Protein AF-A0A2E3LW04-F1 (afdb_monomer_lite)

Sequence (141 aa):
MATVKQLCDEMSKVAADLISNATTLLELSKSPDPMEEIKEYQEKQEELVEVLLALDKEIHGLADSEADLSGFWKDIVNKIDIFQQMNESFVSNLSIRKGLIRFEVNDLRRTRKNLNSVKKVYVKKTENKSRKSNGKINTLS

Secondary structure (DSSP, 8-state):
---HHHHHHHHHHHHHHHHHHHHHHHHHTTSSS-HHHHHHHHHHHHHHHHHHHHHHHHHHHHTTSS---HHHHHHHHHHHHHHHHHHHHHHHHHHHHHHHHHHHHHHHHHHHHHHHHHHHHHHHHHHHHHHHHTT------

Foldseek 3Di:
DDDLVRLLVVLLVLLVVLLVLLLVLLVLLVDPDCVVVNVVSVVVNVVSVVSNVVSVVVSVVVVVPDDPCVVSVVSSVVSVVSSVVSNVSSVVSNVVVVVVVVVVVVVVVVVVVVVVVVVVVVVVVVVVVVVVVVPPPDDDD

pLDDT: mean 86.31, std 14.1, range [42.75, 98.12]

Structure (mmCIF, N/CA/C/O backbone):
data_AF-A0A2E3LW04-F1
#
_entry.id   AF-A0A2E3LW04-F1
#
loop_
_atom_site.group_PDB
_atom_site.id
_atom_site.type_symbol
_atom_site.label_atom_id
_atom_site.label_alt_id
_atom_site.label_comp_id
_atom_site.label_asym_id
_atom_site.label_entity_id
_atom_site.label_seq_id
_atom_site.pdbx_PDB_ins_code
_atom_site.Cartn_x
_atom_site.Cartn_y
_atom_site.Cartn_z
_atom_site.occupancy
_atom_site.B_iso_or_equiv
_atom_site.auth_seq_id
_atom_site.auth_comp_id
_atom_site.auth_asym_id
_atom_site.auth_atom_id
_atom_site.pdbx_PDB_model_num
ATOM 1 N N . MET A 1 1 ? 14.729 14.193 -24.563 1.00 67.88 1 MET A N 1
ATOM 2 C CA . MET A 1 1 ? 14.030 12.904 -24.732 1.00 67.88 1 MET A CA 1
ATOM 3 C C . MET A 1 1 ? 14.748 11.902 -23.851 1.00 67.88 1 MET A C 1
ATOM 5 O O . MET A 1 1 ? 15.966 11.811 -23.978 1.00 67.88 1 MET A O 1
ATOM 9 N N . ALA A 1 2 ? 14.048 11.268 -22.910 1.00 77.75 2 ALA A N 1
ATOM 10 C CA . ALA A 1 2 ? 14.627 10.194 -22.108 1.00 77.75 2 ALA A CA 1
ATOM 11 C C . ALA A 1 2 ? 14.844 8.955 -22.993 1.00 77.75 2 ALA A C 1
ATOM 13 O O . ALA A 1 2 ? 14.120 8.743 -23.965 1.00 77.75 2 ALA A O 1
ATOM 14 N N . THR A 1 3 ? 15.870 8.167 -22.693 1.00 87.62 3 THR A N 1
ATOM 15 C CA . THR A 1 3 ? 16.118 6.883 -23.367 1.00 87.62 3 THR A CA 1
ATOM 16 C C . THR A 1 3 ? 15.249 5.789 -22.748 1.00 87.62 3 THR A C 1
ATOM 18 O O . THR A 1 3 ? 14.949 5.854 -21.558 1.00 87.62 3 THR A O 1
ATOM 21 N N . VAL A 1 4 ? 14.916 4.738 -23.509 1.00 88.44 4 VAL A N 1
ATOM 22 C CA . VAL A 1 4 ? 14.197 3.556 -22.983 1.00 88.44 4 VAL A CA 1
ATOM 23 C C . VAL A 1 4 ? 14.870 3.007 -21.724 1.00 88.44 4 VAL A C 1
ATOM 25 O O . VAL A 1 4 ? 14.199 2.694 -20.747 1.00 88.44 4 VAL A O 1
ATOM 28 N N . LYS A 1 5 ? 16.208 2.977 -21.702 1.00 89.50 5 LYS A N 1
ATOM 29 C CA . LYS A 1 5 ? 16.974 2.556 -20.526 1.00 89.50 5 LYS A CA 1
ATOM 30 C C . LYS A 1 5 ? 16.709 3.442 -19.303 1.00 89.50 5 LYS A C 1
ATOM 32 O O . LYS A 1 5 ? 16.470 2.911 -18.229 1.00 89.50 5 LYS A O 1
ATOM 37 N N . GLN A 1 6 ? 16.726 4.767 -19.463 1.00 92.12 6 GLN A N 1
ATOM 38 C CA . GLN A 1 6 ? 16.443 5.697 -18.360 1.00 92.12 6 GLN A CA 1
ATOM 39 C C . GLN A 1 6 ? 15.030 5.504 -17.804 1.00 92.12 6 GLN A C 1
ATOM 41 O O . GLN A 1 6 ? 14.864 5.486 -16.591 1.00 92.12 6 GLN A O 1
ATOM 46 N N . LEU A 1 7 ? 14.043 5.296 -18.679 1.00 92.88 7 LEU A N 1
ATOM 47 C CA . LEU A 1 7 ? 12.665 5.025 -18.266 1.00 92.88 7 LEU A CA 1
ATOM 48 C C . LEU A 1 7 ? 12.541 3.685 -17.524 1.00 92.88 7 LEU A C 1
ATOM 50 O O . LEU A 1 7 ? 11.847 3.602 -16.516 1.00 92.88 7 LEU A O 1
ATOM 54 N N . CYS A 1 8 ? 13.252 2.644 -17.971 1.00 93.00 8 CYS A N 1
ATOM 55 C CA . CYS A 1 8 ? 13.286 1.348 -17.284 1.00 93.00 8 CYS A CA 1
ATOM 56 C C . CYS A 1 8 ? 13.950 1.446 -15.898 1.00 93.00 8 CYS A C 1
ATOM 58 O O . CYS A 1 8 ? 13.457 0.868 -14.924 1.00 93.00 8 CYS A O 1
ATOM 60 N N . ASP A 1 9 ? 15.056 2.188 -15.791 1.00 95.00 9 ASP A N 1
ATOM 61 C CA . ASP A 1 9 ? 15.746 2.427 -14.518 1.00 95.00 9 ASP A CA 1
ATOM 62 C C . ASP A 1 9 ? 14.832 3.196 -13.543 1.00 95.00 9 ASP A C 1
ATOM 64 O O . ASP A 1 9 ? 14.743 2.857 -12.360 1.00 95.00 9 ASP A O 1
ATOM 68 N N . GLU A 1 10 ? 14.097 4.192 -14.044 1.00 96.94 10 GLU A N 1
ATOM 69 C CA . GLU A 1 10 ? 13.120 4.957 -13.267 1.00 96.94 10 GLU A CA 1
ATOM 70 C C . GLU A 1 10 ? 11.940 4.090 -12.813 1.00 96.94 10 GLU A C 1
ATOM 72 O O . GLU A 1 10 ? 11.606 4.083 -11.628 1.00 96.94 10 GLU A O 1
ATOM 77 N N . MET A 1 11 ? 11.367 3.280 -13.704 1.00 97.19 11 MET A N 1
ATOM 78 C CA . MET A 1 11 ? 10.260 2.379 -13.370 1.00 97.19 11 MET A CA 1
ATOM 79 C C . MET A 1 11 ? 10.674 1.344 -12.320 1.00 97.19 11 MET A C 1
ATOM 81 O O . MET A 1 11 ? 9.922 1.068 -11.384 1.00 97.19 11 MET A O 1
ATOM 85 N N . SER A 1 12 ? 11.897 0.816 -12.423 1.00 97.06 12 SER A N 1
ATOM 86 C CA . SER A 1 12 ? 12.459 -0.107 -11.430 1.00 97.06 12 SER A CA 1
ATOM 87 C C . SER A 1 12 ? 12.588 0.542 -10.054 1.00 97.06 12 SER A C 1
ATOM 89 O O . SER A 1 12 ? 12.310 -0.099 -9.038 1.00 97.06 12 SER A O 1
ATOM 91 N N . LYS A 1 13 ? 12.986 1.819 -10.012 1.00 97.94 13 LYS A N 1
ATOM 92 C CA . LYS A 1 13 ? 13.066 2.598 -8.775 1.00 97.94 13 LYS A CA 1
ATOM 93 C C . LYS A 1 13 ? 11.679 2.841 -8.179 1.00 97.94 13 LYS A C 1
ATOM 95 O O . LYS A 1 13 ? 11.487 2.560 -7.003 1.00 97.94 13 LYS A O 1
ATOM 100 N N . VAL A 1 14 ? 10.710 3.277 -8.983 1.00 98.12 14 VAL A N 1
ATOM 101 C CA . VAL A 1 14 ? 9.325 3.511 -8.535 1.00 98.12 14 VAL A CA 1
ATOM 102 C C . VAL A 1 14 ? 8.697 2.223 -7.992 1.00 98.12 14 VAL A C 1
ATOM 104 O O . VAL A 1 14 ? 8.067 2.235 -6.937 1.00 98.12 14 VAL A O 1
ATOM 107 N N . ALA A 1 15 ? 8.932 1.082 -8.646 1.00 97.62 15 ALA A N 1
ATOM 108 C CA . ALA A 1 15 ? 8.472 -0.218 -8.162 1.00 97.62 15 ALA A CA 1
ATOM 109 C C . ALA A 1 15 ? 9.128 -0.619 -6.824 1.00 97.62 15 ALA A C 1
ATOM 111 O O . ALA A 1 15 ? 8.468 -1.187 -5.953 1.00 97.62 15 ALA A O 1
ATOM 112 N N . ALA A 1 16 ? 10.412 -0.309 -6.625 1.00 97.88 16 ALA A N 1
ATOM 113 C CA . ALA A 1 16 ? 11.079 -0.518 -5.341 1.00 97.88 16 ALA A CA 1
ATOM 114 C C . ALA A 1 16 ? 10.534 0.418 -4.244 1.00 97.88 16 ALA A C 1
ATOM 116 O O . ALA A 1 16 ? 10.313 -0.025 -3.113 1.00 97.88 16 ALA A O 1
ATOM 117 N N . ASP A 1 17 ? 10.258 1.678 -4.584 1.00 98.12 17 ASP A N 1
ATOM 118 C CA . ASP A 1 17 ? 9.661 2.659 -3.676 1.00 98.12 17 ASP A CA 1
ATOM 119 C C . ASP A 1 17 ? 8.245 2.231 -3.248 1.00 98.12 17 ASP A C 1
ATOM 121 O O . ASP A 1 17 ? 7.906 2.356 -2.071 1.00 98.12 17 ASP A O 1
ATOM 125 N N . LEU A 1 18 ? 7.450 1.627 -4.144 1.00 97.56 18 LEU A N 1
ATOM 126 C CA . LEU A 1 18 ? 6.149 1.025 -3.810 1.00 97.56 18 LEU A CA 1
ATOM 127 C C . LEU A 1 18 ? 6.269 -0.094 -2.773 1.00 97.56 18 LEU A C 1
ATOM 129 O O . LEU A 1 18 ? 5.496 -0.130 -1.814 1.00 97.56 18 LEU A O 1
ATOM 133 N N . ILE A 1 19 ? 7.242 -0.997 -2.928 1.00 98.06 19 ILE A N 1
ATOM 134 C CA . ILE A 1 19 ? 7.486 -2.073 -1.954 1.00 98.06 19 ILE A CA 1
ATOM 135 C C . ILE A 1 19 ? 7.882 -1.486 -0.599 1.00 98.06 19 ILE A C 1
ATOM 137 O O . ILE A 1 19 ? 7.370 -1.920 0.436 1.00 98.06 19 ILE A O 1
ATOM 141 N N . SER A 1 20 ? 8.780 -0.498 -0.592 1.00 97.94 20 SER A N 1
ATOM 142 C CA . SER A 1 20 ? 9.197 0.172 0.641 1.00 97.94 20 SER A CA 1
ATOM 143 C C . SER A 1 20 ? 8.009 0.847 1.329 1.00 97.94 20 SER A C 1
ATOM 145 O O . SER A 1 20 ? 7.811 0.653 2.527 1.00 97.94 20 SER A O 1
ATOM 147 N N . ASN A 1 21 ? 7.172 1.551 0.567 1.00 98.00 21 ASN A N 1
ATOM 148 C CA . ASN A 1 21 ? 5.963 2.199 1.061 1.00 98.00 21 ASN A CA 1
ATOM 149 C C . ASN A 1 21 ? 4.974 1.192 1.673 1.00 98.00 21 ASN A C 1
ATOM 151 O O . ASN A 1 21 ? 4.530 1.372 2.807 1.00 98.00 21 ASN A O 1
ATOM 155 N N . ALA A 1 22 ? 4.686 0.096 0.965 1.00 96.81 22 ALA A N 1
ATOM 156 C CA . ALA A 1 22 ? 3.795 -0.962 1.442 1.00 96.81 22 ALA A CA 1
ATOM 157 C C . ALA A 1 22 ? 4.346 -1.679 2.686 1.00 96.81 22 ALA A C 1
ATOM 159 O O . ALA A 1 22 ? 3.589 -2.035 3.588 1.00 96.81 22 ALA A O 1
ATOM 160 N N . THR A 1 23 ? 5.668 -1.847 2.775 1.00 97.06 23 THR A N 1
ATOM 161 C CA . THR A 1 23 ? 6.329 -2.392 3.971 1.00 97.06 23 THR A CA 1
ATOM 162 C C . THR A 1 23 ? 6.118 -1.471 5.171 1.00 97.06 23 THR A C 1
ATOM 164 O O . THR A 1 23 ? 5.747 -1.940 6.247 1.00 97.06 23 THR A O 1
ATOM 167 N N . THR A 1 24 ? 6.281 -0.157 4.992 1.00 96.56 24 THR A N 1
ATOM 168 C CA . THR A 1 24 ? 6.021 0.812 6.063 1.00 96.56 24 THR A CA 1
ATOM 169 C C . THR A 1 24 ? 4.555 0.802 6.483 1.00 96.56 24 THR A C 1
ATOM 171 O O . THR A 1 24 ? 4.278 0.713 7.676 1.00 96.56 24 THR A O 1
ATOM 174 N N . LEU A 1 25 ? 3.608 0.795 5.539 1.00 96.31 25 LEU A N 1
ATOM 175 C CA . LEU A 1 25 ? 2.178 0.662 5.848 1.00 96.31 25 LEU A CA 1
ATOM 176 C C . LEU A 1 25 ? 1.882 -0.608 6.654 1.00 96.31 25 LEU A C 1
ATOM 178 O O . LEU A 1 25 ? 1.151 -0.563 7.649 1.00 96.31 25 LEU A O 1
ATOM 182 N N . LEU A 1 26 ? 2.476 -1.740 6.270 1.00 95.38 26 LEU A N 1
ATOM 183 C CA . LEU A 1 26 ? 2.334 -2.997 6.994 1.00 95.38 26 LEU A CA 1
ATOM 184 C C . LEU A 1 26 ? 2.855 -2.893 8.433 1.00 95.38 26 LEU A C 1
ATOM 186 O O . LEU A 1 26 ? 2.173 -3.357 9.348 1.00 95.38 26 LEU A O 1
ATOM 190 N N . GLU A 1 27 ? 4.011 -2.276 8.667 1.00 94.44 27 GLU A N 1
ATOM 191 C CA . GLU A 1 27 ? 4.517 -2.065 10.029 1.00 94.44 27 GLU A CA 1
ATOM 192 C C . GLU A 1 27 ? 3.634 -1.101 10.827 1.00 94.44 27 GLU A C 1
ATOM 194 O O . GLU A 1 27 ? 3.236 -1.416 11.952 1.00 94.44 27 GLU A O 1
ATOM 199 N N . LEU A 1 28 ? 3.215 0.012 10.221 1.00 93.56 28 LEU A N 1
ATOM 200 C CA . LEU A 1 28 ? 2.289 0.963 10.833 1.00 93.56 28 LEU A CA 1
ATOM 201 C C . LEU A 1 28 ? 0.969 0.301 11.228 1.00 93.56 28 LEU A C 1
ATOM 203 O O . LEU A 1 28 ? 0.445 0.579 12.301 1.00 93.56 28 LEU A O 1
ATOM 207 N N . SER A 1 29 ? 0.453 -0.652 10.448 1.00 91.56 29 SER A N 1
ATOM 208 C CA . SER A 1 29 ? -0.785 -1.366 10.801 1.00 91.56 29 SER A CA 1
ATOM 209 C C . SER A 1 29 ? -0.709 -2.143 12.120 1.00 91.56 29 SER A C 1
ATOM 211 O O . SER A 1 29 ? -1.746 -2.456 12.712 1.00 91.56 29 SER A O 1
ATOM 213 N N . LYS A 1 30 ? 0.499 -2.444 12.605 1.00 89.31 30 LYS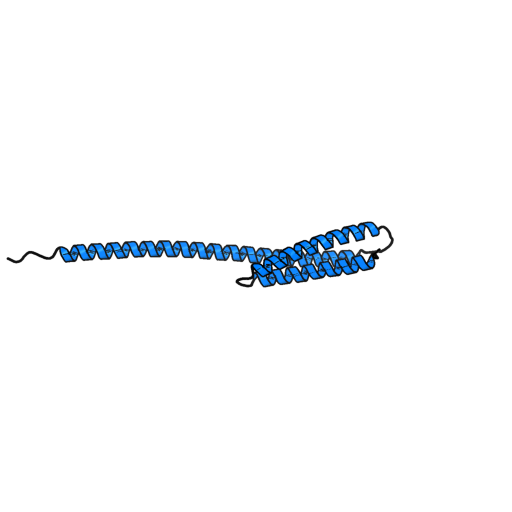 A N 1
ATOM 214 C CA . LYS A 1 30 ? 0.731 -3.123 13.884 1.00 89.31 30 LYS A CA 1
ATOM 215 C C . LYS A 1 30 ? 0.784 -2.130 15.053 1.00 89.31 30 LYS A C 1
ATOM 217 O O . LYS A 1 30 ? 0.490 -2.525 16.183 1.00 89.31 30 LYS A O 1
ATOM 222 N N . SER A 1 31 ? 1.062 -0.852 14.793 1.00 88.19 31 SER A N 1
ATOM 223 C CA . SER A 1 31 ? 1.204 0.216 15.794 1.00 88.19 31 SER A CA 1
ATOM 224 C C . SER A 1 31 ? -0.143 0.716 16.335 1.00 88.19 31 SER A C 1
ATOM 226 O O . SER A 1 31 ? -1.126 0.770 15.599 1.00 88.19 31 SER A O 1
ATOM 228 N N . PRO A 1 32 ? -0.275 1.032 17.635 1.00 77.75 32 PRO A N 1
ATOM 229 C CA . PRO A 1 32 ? -1.566 1.338 18.265 1.00 77.75 32 PRO A CA 1
ATOM 230 C C . PRO A 1 32 ? -2.241 2.617 17.748 1.00 77.75 32 PRO A C 1
ATOM 232 O O . PRO A 1 32 ? -3.467 2.630 17.689 1.00 77.75 32 PRO A O 1
ATOM 235 N N . ASP A 1 33 ? -1.482 3.633 17.324 1.00 78.00 33 ASP A N 1
ATOM 236 C CA . ASP A 1 33 ? -2.041 4.915 16.867 1.00 78.00 33 ASP A CA 1
ATOM 237 C C . ASP A 1 33 ? 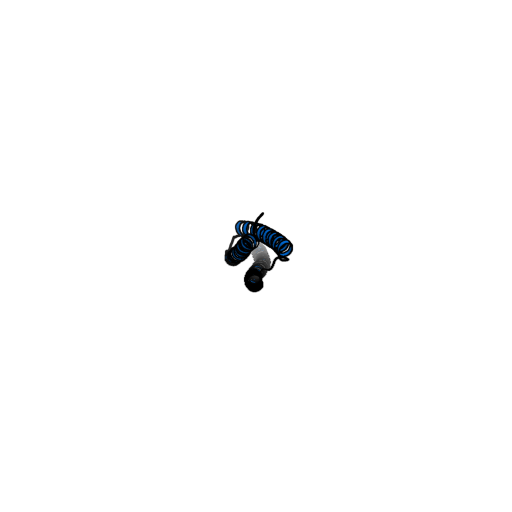-1.266 5.534 15.681 1.00 78.00 33 ASP A C 1
ATOM 239 O O . ASP A 1 33 ? -0.480 6.455 15.877 1.00 78.00 33 ASP A O 1
ATOM 243 N N . PRO A 1 34 ? -1.423 5.015 14.448 1.00 81.19 34 PRO A N 1
ATOM 244 C CA . PRO A 1 34 ? -0.639 5.449 13.291 1.00 81.19 34 PRO A CA 1
ATOM 245 C C . PRO A 1 34 ? -1.491 6.180 12.238 1.00 81.19 34 PRO A C 1
ATOM 247 O O . PRO A 1 34 ? -1.167 6.142 11.058 1.00 81.19 34 PRO A O 1
ATOM 250 N N . MET A 1 35 ? -2.642 6.757 12.605 1.00 80.38 35 MET A N 1
ATOM 251 C CA . MET A 1 35 ? -3.649 7.188 11.617 1.00 80.38 35 MET A CA 1
ATOM 252 C C . MET A 1 35 ? -3.158 8.288 10.666 1.00 80.38 35 MET A C 1
ATOM 254 O O . MET A 1 35 ? -3.457 8.221 9.475 1.00 80.38 35 MET A O 1
ATOM 258 N N . GLU A 1 36 ? -2.414 9.275 11.167 1.00 82.50 36 GLU A N 1
ATOM 259 C CA . GLU A 1 36 ? -1.863 10.351 10.329 1.00 82.50 36 GLU A CA 1
ATOM 260 C C . GLU A 1 36 ? -0.760 9.825 9.401 1.00 82.50 36 GLU A C 1
ATOM 262 O O . GLU A 1 36 ? -0.799 10.076 8.199 1.00 82.50 36 GLU A O 1
ATOM 267 N N . GLU A 1 37 ? 0.147 9.001 9.932 1.00 89.25 37 GLU A N 1
ATOM 268 C CA . GLU A 1 37 ? 1.234 8.383 9.167 1.00 89.25 37 GLU A CA 1
ATOM 269 C C . GLU A 1 37 ? 0.689 7.430 8.091 1.00 89.25 37 GLU A C 1
ATOM 271 O O . GLU A 1 37 ? 1.099 7.492 6.938 1.00 89.25 37 GLU A O 1
ATOM 276 N N . ILE A 1 38 ? -0.302 6.588 8.408 1.00 91.81 38 ILE A N 1
ATOM 277 C CA . ILE A 1 38 ? -0.928 5.699 7.415 1.00 91.81 38 ILE A CA 1
ATOM 278 C C . ILE A 1 38 ? -1.490 6.503 6.246 1.00 91.81 38 ILE A C 1
ATOM 280 O O . ILE A 1 38 ? -1.323 6.091 5.100 1.00 91.81 38 ILE A O 1
ATOM 284 N N . LYS A 1 39 ? -2.140 7.636 6.521 1.00 92.94 39 LYS A N 1
ATOM 285 C CA . LYS A 1 39 ? -2.732 8.464 5.474 1.00 92.94 39 LYS A CA 1
ATOM 286 C C . LYS A 1 39 ? -1.663 9.012 4.521 1.00 92.94 39 LYS A C 1
ATOM 288 O O . LYS A 1 39 ? -1.830 8.879 3.314 1.00 92.94 39 LYS A O 1
ATOM 293 N N . GLU A 1 40 ? -0.565 9.551 5.049 1.00 94.75 40 GLU A N 1
ATOM 294 C CA . GLU A 1 40 ? 0.554 10.065 4.243 1.00 94.75 40 GLU A CA 1
ATOM 295 C C . GLU A 1 40 ? 1.132 8.983 3.317 1.00 94.75 40 GLU A C 1
ATOM 297 O O . GLU A 1 40 ? 1.314 9.196 2.119 1.00 94.75 40 GLU A O 1
ATOM 302 N N . TYR A 1 41 ? 1.362 7.780 3.848 1.00 96.12 41 TYR A N 1
ATOM 303 C CA . TYR A 1 41 ? 1.891 6.673 3.051 1.00 96.12 41 TYR A CA 1
ATOM 304 C C . TYR A 1 41 ? 0.865 6.111 2.054 1.00 96.12 41 TYR A C 1
ATOM 306 O O . TYR A 1 41 ? 1.260 5.577 1.019 1.00 96.12 41 TYR A O 1
ATOM 314 N N . GLN A 1 42 ? -0.440 6.216 2.317 1.00 94.94 42 GLN A N 1
ATOM 315 C CA . GLN A 1 42 ? -1.472 5.857 1.337 1.00 94.94 42 GLN A CA 1
ATOM 316 C C . GLN A 1 42 ? -1.508 6.844 0.167 1.00 94.94 42 GLN A C 1
ATOM 318 O O . GLN A 1 42 ? -1.503 6.401 -0.977 1.00 94.94 42 GLN A O 1
ATOM 323 N N . GLU A 1 43 ? -1.466 8.150 0.441 1.00 96.06 43 GLU A N 1
ATOM 324 C CA . GLU A 1 43 ? -1.406 9.193 -0.595 1.00 96.06 43 GLU A CA 1
ATOM 325 C C . GLU A 1 43 ? -0.149 9.019 -1.463 1.00 96.06 43 GLU A C 1
ATOM 327 O O . GLU A 1 43 ? -0.237 8.927 -2.687 1.00 96.06 43 GLU A O 1
ATOM 332 N N . LYS A 1 44 ? 1.016 8.812 -0.836 1.00 97.00 44 LYS A N 1
ATOM 333 C CA . LYS A 1 44 ? 2.263 8.507 -1.551 1.00 97.00 44 LYS A CA 1
ATOM 334 C C . LYS A 1 44 ? 2.174 7.236 -2.403 1.00 97.00 44 LYS A C 1
ATOM 336 O O . LYS A 1 44 ? 2.780 7.158 -3.470 1.00 97.00 44 LYS A O 1
ATOM 341 N N . GLN A 1 45 ? 1.448 6.216 -1.946 1.00 96.12 45 GLN A N 1
ATOM 342 C CA . GLN A 1 45 ? 1.255 4.992 -2.723 1.00 96.12 45 GLN A CA 1
ATOM 343 C C . GLN A 1 45 ? 0.462 5.250 -4.004 1.00 96.12 45 GLN A C 1
ATOM 345 O O . GLN A 1 45 ? 0.804 4.693 -5.045 1.00 96.12 45 GLN A O 1
ATOM 350 N N . GLU A 1 46 ? -0.586 6.071 -3.924 1.00 96.56 46 GLU A N 1
ATOM 351 C CA . GLU A 1 46 ? -1.400 6.463 -5.077 1.00 96.56 46 GLU A CA 1
ATOM 352 C C . GLU A 1 46 ? -0.546 7.221 -6.101 1.00 96.56 46 GLU A C 1
ATOM 354 O O . GLU A 1 46 ? -0.516 6.830 -7.268 1.00 96.56 46 GLU A O 1
ATOM 359 N N . GLU A 1 47 ? 0.253 8.193 -5.651 1.00 97.75 47 GLU A N 1
ATOM 360 C CA . GLU A 1 47 ? 1.194 8.934 -6.505 1.00 97.75 47 GLU A CA 1
ATOM 361 C C . GLU A 1 47 ? 2.189 8.004 -7.220 1.00 97.75 47 GLU A C 1
ATOM 363 O O . GLU A 1 47 ? 2.387 8.095 -8.432 1.00 97.75 47 GLU A O 1
ATOM 368 N N . LEU A 1 48 ? 2.802 7.063 -6.495 1.00 97.75 48 LEU A N 1
ATOM 369 C CA . LEU A 1 48 ? 3.761 6.117 -7.076 1.00 97.75 48 LEU A CA 1
ATOM 370 C C . LEU A 1 48 ? 3.114 5.189 -8.117 1.00 97.75 48 LEU A C 1
ATOM 372 O O . LEU A 1 48 ? 3.745 4.866 -9.126 1.00 97.75 48 LEU A O 1
ATOM 376 N N . VAL A 1 49 ? 1.863 4.763 -7.901 1.00 97.12 49 VAL A N 1
ATOM 377 C CA . VAL A 1 49 ? 1.110 3.966 -8.884 1.00 97.12 49 VAL A CA 1
ATOM 378 C C . VAL A 1 49 ? 0.842 4.781 -10.148 1.00 97.12 49 VAL A C 1
ATOM 380 O O . VAL A 1 49 ? 1.021 4.262 -11.250 1.00 97.12 49 VAL A O 1
ATOM 383 N N . GLU A 1 50 ? 0.460 6.052 -10.018 1.00 97.50 50 GLU A N 1
ATOM 384 C CA . GLU A 1 50 ? 0.249 6.935 -11.169 1.00 97.50 50 GLU A CA 1
ATOM 385 C C . GLU A 1 50 ? 1.528 7.123 -11.993 1.00 97.50 50 GLU A C 1
ATOM 387 O O . GLU A 1 50 ? 1.489 7.010 -13.222 1.00 97.50 50 GLU A O 1
ATOM 392 N N . VAL A 1 51 ? 2.671 7.325 -11.330 1.00 97.25 51 VAL A N 1
ATOM 393 C CA . VAL A 1 51 ? 3.981 7.422 -11.994 1.00 97.25 51 VAL A CA 1
ATOM 394 C C . VAL A 1 51 ? 4.320 6.124 -12.727 1.00 97.25 51 VAL A C 1
ATOM 396 O O . VAL A 1 51 ? 4.745 6.161 -13.882 1.00 97.25 51 VAL A O 1
ATOM 399 N N . LEU A 1 52 ? 4.089 4.965 -12.105 1.00 95.88 52 LEU A N 1
ATOM 400 C CA . LEU A 1 52 ? 4.370 3.668 -12.722 1.00 95.88 52 LEU A CA 1
ATOM 401 C C . LEU A 1 52 ? 3.516 3.437 -13.980 1.00 95.88 52 LEU A C 1
ATOM 403 O O . LEU A 1 52 ? 4.030 2.955 -14.988 1.00 95.88 52 LEU A O 1
ATOM 407 N N . LEU A 1 53 ? 2.243 3.845 -13.955 1.00 94.94 53 LEU A N 1
ATOM 408 C CA . LEU A 1 53 ? 1.344 3.792 -15.115 1.00 94.94 53 LEU A CA 1
ATOM 409 C C . LEU A 1 53 ? 1.740 4.773 -16.228 1.00 94.94 53 LEU A C 1
ATOM 411 O O . LEU A 1 53 ? 1.494 4.498 -17.403 1.00 94.94 53 LEU A O 1
ATOM 415 N N . ALA A 1 54 ? 2.311 5.929 -15.884 1.00 95.38 54 ALA A N 1
ATOM 416 C CA . ALA A 1 54 ? 2.827 6.876 -16.868 1.00 95.38 54 ALA A CA 1
ATOM 417 C C . ALA A 1 54 ? 4.078 6.320 -17.566 1.00 95.38 54 ALA A C 1
ATOM 419 O O . ALA A 1 54 ? 4.128 6.290 -18.796 1.00 95.38 54 ALA A O 1
ATOM 420 N N . LEU A 1 55 ? 5.034 5.796 -16.792 1.00 94.88 55 LEU A N 1
ATOM 421 C CA . LEU A 1 55 ? 6.258 5.177 -17.309 1.00 94.88 55 LEU A CA 1
ATOM 422 C C . LEU A 1 55 ? 5.960 3.960 -18.185 1.00 94.88 55 LEU A C 1
ATOM 424 O O . LEU A 1 55 ? 6.555 3.818 -19.249 1.00 94.88 55 LEU A O 1
ATOM 428 N N . ASP A 1 56 ? 5.002 3.121 -17.786 1.00 92.81 56 ASP A N 1
ATOM 429 C CA . ASP A 1 56 ? 4.550 1.979 -18.585 1.00 92.81 56 ASP A CA 1
ATOM 430 C C . ASP A 1 56 ? 4.097 2.405 -19.991 1.00 92.81 56 ASP A C 1
ATOM 432 O O . ASP A 1 56 ? 4.536 1.836 -20.994 1.00 92.81 56 ASP A O 1
ATOM 436 N N . LYS A 1 57 ? 3.282 3.465 -20.078 1.00 91.62 57 LYS A N 1
ATOM 437 C CA . LYS A 1 57 ? 2.816 4.024 -21.356 1.00 91.62 57 LYS A CA 1
ATOM 438 C C . LYS A 1 57 ? 3.958 4.596 -22.190 1.00 91.62 57 LYS A C 1
ATOM 440 O O . LYS A 1 57 ? 3.976 4.395 -23.403 1.00 91.62 57 LYS A O 1
ATOM 445 N N . GLU A 1 58 ? 4.893 5.309 -21.565 1.00 91.25 58 GLU A N 1
ATOM 446 C CA . GLU A 1 58 ? 6.045 5.888 -22.263 1.00 91.25 58 GLU A CA 1
ATOM 447 C C . GLU A 1 58 ? 6.985 4.809 -22.808 1.00 91.25 58 GLU A C 1
ATOM 449 O O . GLU A 1 58 ? 7.400 4.888 -23.964 1.00 91.25 58 GLU A O 1
ATOM 454 N N . ILE A 1 59 ? 7.274 3.770 -22.019 1.00 89.44 59 ILE A N 1
ATOM 455 C CA . ILE A 1 59 ? 8.121 2.650 -22.443 1.00 89.44 59 ILE A CA 1
ATOM 456 C C . ILE A 1 59 ? 7.454 1.901 -23.597 1.00 89.44 59 ILE A C 1
ATOM 458 O O . ILE A 1 59 ? 8.100 1.687 -24.621 1.00 89.44 59 ILE A O 1
ATOM 462 N N . HIS A 1 60 ? 6.165 1.560 -23.489 1.00 85.44 60 HIS A N 1
ATOM 463 C CA . HIS A 1 60 ? 5.436 0.883 -24.567 1.00 85.44 60 HIS A CA 1
ATOM 464 C C . HIS A 1 60 ? 5.354 1.725 -25.847 1.00 85.44 60 HIS A C 1
ATOM 466 O O . HIS A 1 60 ? 5.475 1.176 -26.937 1.00 85.44 60 HIS A O 1
ATOM 472 N N . GLY A 1 61 ? 5.210 3.050 -25.735 1.00 82.81 61 GLY A N 1
ATOM 473 C CA . GLY A 1 61 ? 5.211 3.958 -26.886 1.00 82.81 61 GLY A CA 1
ATOM 474 C C . GLY A 1 61 ? 6.567 4.087 -27.594 1.00 82.81 61 GLY A C 1
ATOM 475 O O . GLY A 1 61 ? 6.619 4.585 -28.717 1.00 82.81 61 GLY A O 1
ATOM 476 N N . LEU A 1 62 ? 7.656 3.649 -26.954 1.00 79.75 62 LEU A N 1
ATOM 477 C CA . LEU A 1 62 ? 9.024 3.684 -27.483 1.00 79.75 62 LEU A CA 1
ATOM 478 C C . LEU A 1 62 ? 9.582 2.286 -27.810 1.00 79.75 62 LEU A C 1
ATOM 480 O O . LEU A 1 62 ? 10.618 2.182 -28.465 1.00 79.75 62 LEU A O 1
ATOM 484 N N . ALA A 1 63 ? 8.916 1.216 -27.365 1.00 64.88 63 ALA A N 1
ATOM 485 C CA . ALA A 1 63 ? 9.401 -0.163 -27.442 1.00 64.88 63 ALA A CA 1
ATOM 486 C C . ALA A 1 63 ? 9.369 -0.785 -28.853 1.00 64.88 63 ALA A C 1
ATOM 488 O O . ALA A 1 63 ? 9.880 -1.889 -29.029 1.00 64.88 63 ALA A O 1
ATOM 489 N N . ASP A 1 64 ? 8.866 -0.075 -29.869 1.00 59.72 64 ASP A N 1
ATOM 490 C CA . ASP A 1 64 ? 8.962 -0.504 -31.274 1.00 59.72 64 ASP A CA 1
ATOM 491 C C . ASP A 1 64 ? 10.423 -0.561 -31.784 1.00 59.72 64 ASP A C 1
ATOM 493 O O . ASP A 1 64 ? 10.687 -1.132 -32.843 1.00 59.72 64 ASP A O 1
ATOM 497 N N . SER A 1 65 ? 11.399 -0.017 -31.037 1.00 58.59 65 SER A N 1
ATOM 498 C CA . SER A 1 65 ? 12.830 -0.098 -31.363 1.00 58.59 65 SER A CA 1
ATOM 499 C C . SER A 1 65 ? 13.586 -1.154 -30.533 1.00 58.59 65 SER A C 1
ATOM 501 O O . SER A 1 65 ? 14.077 -0.866 -29.444 1.00 58.59 65 SER A O 1
ATOM 503 N N . GLU A 1 66 ? 13.702 -2.367 -31.082 1.00 54.97 66 GLU A N 1
ATOM 504 C CA . GLU A 1 66 ? 14.794 -3.364 -30.950 1.00 54.97 66 GLU A CA 1
ATOM 505 C C . GLU A 1 66 ? 15.337 -3.813 -29.565 1.00 54.97 66 GLU A C 1
ATOM 507 O O . GLU A 1 66 ? 16.214 -4.678 -29.525 1.00 54.97 66 GLU A O 1
ATOM 512 N N . ALA A 1 67 ? 14.847 -3.327 -28.423 1.00 68.50 67 ALA A N 1
ATOM 513 C CA . ALA A 1 67 ? 15.311 -3.790 -27.111 1.00 68.50 67 ALA A CA 1
ATOM 514 C C . ALA A 1 67 ? 14.493 -4.995 -26.608 1.00 68.50 67 ALA A C 1
ATOM 516 O O . ALA A 1 67 ? 13.296 -4.879 -26.349 1.00 68.50 67 ALA A O 1
ATOM 517 N N . ASP A 1 68 ? 15.141 -6.146 -26.399 1.00 83.25 68 ASP A N 1
ATOM 518 C CA . ASP A 1 68 ? 14.550 -7.233 -25.609 1.00 83.25 68 ASP A CA 1
ATOM 519 C C . ASP A 1 68 ? 14.445 -6.796 -24.139 1.00 83.25 68 ASP A C 1
ATOM 521 O O . ASP A 1 68 ? 15.429 -6.777 -23.396 1.00 83.25 68 ASP A O 1
ATOM 525 N N . LEU A 1 69 ? 13.233 -6.415 -23.730 1.00 87.19 69 LEU A N 1
ATOM 526 C CA . LEU A 1 69 ? 12.901 -5.991 -22.367 1.00 87.19 69 LEU A CA 1
ATOM 527 C C . LEU A 1 69 ? 12.278 -7.117 -21.528 1.00 87.19 69 LEU A C 1
ATOM 529 O O . LEU A 1 69 ? 11.781 -6.863 -20.432 1.00 87.19 69 LEU A O 1
ATOM 533 N N . SER A 1 70 ? 12.291 -8.369 -21.995 1.00 88.44 70 SER A N 1
ATOM 534 C CA . SER A 1 70 ? 11.630 -9.487 -21.303 1.00 88.44 70 SER A CA 1
ATOM 535 C C . SER A 1 70 ? 12.126 -9.686 -19.865 1.00 88.44 70 SER A C 1
ATOM 537 O O . SER A 1 70 ? 11.327 -9.869 -18.943 1.00 88.44 70 SER A O 1
ATOM 539 N N . GLY A 1 71 ? 13.442 -9.598 -19.651 1.00 91.06 71 GLY A N 1
ATOM 540 C CA . GLY A 1 71 ? 14.052 -9.693 -18.324 1.00 91.06 71 GLY A CA 1
ATOM 541 C C . GLY A 1 71 ? 13.648 -8.545 -17.398 1.00 91.06 71 GLY A C 1
ATOM 542 O O . GLY A 1 71 ? 13.368 -8.778 -16.223 1.00 91.06 71 GLY A O 1
ATOM 543 N N . PHE A 1 72 ? 13.561 -7.329 -17.942 1.00 92.31 72 PHE A N 1
ATOM 544 C CA . PHE A 1 72 ? 13.102 -6.145 -17.218 1.00 92.31 72 PHE A CA 1
ATOM 545 C C . PHE A 1 72 ? 11.637 -6.294 -16.791 1.00 92.31 72 PHE A C 1
ATOM 547 O O . PHE A 1 72 ? 11.328 -6.180 -15.607 1.00 92.31 72 PHE A O 1
ATOM 554 N N . 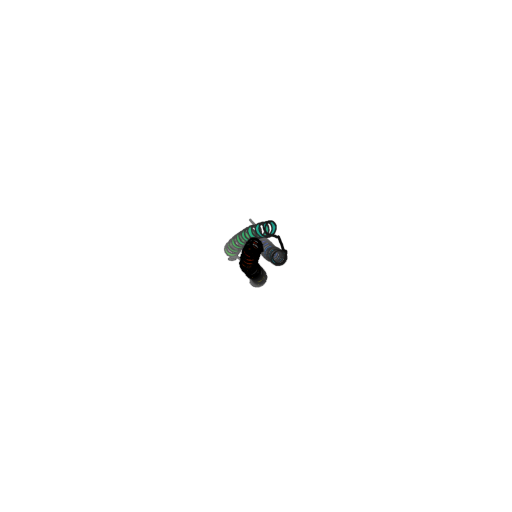TRP A 1 73 ? 10.745 -6.655 -17.715 1.00 92.81 73 TRP A N 1
ATOM 555 C CA . TRP A 1 73 ? 9.327 -6.835 -17.401 1.00 92.81 73 TRP A CA 1
ATOM 556 C C . TRP A 1 73 ? 9.085 -7.941 -16.378 1.00 92.81 73 TRP A C 1
ATOM 558 O O . TRP A 1 73 ? 8.251 -7.783 -15.490 1.00 92.81 73 TRP A O 1
ATOM 568 N N . LYS A 1 74 ? 9.855 -9.033 -16.437 1.00 94.56 74 LYS A N 1
ATOM 569 C CA . LYS A 1 74 ? 9.805 -10.082 -15.414 1.00 94.56 74 LYS A CA 1
ATOM 570 C C . LYS A 1 74 ? 10.186 -9.554 -14.028 1.00 94.56 74 LYS A C 1
ATOM 572 O O . LYS A 1 74 ? 9.554 -9.929 -13.044 1.00 94.56 74 LYS A O 1
ATOM 577 N N . ASP A 1 75 ? 11.206 -8.704 -13.937 1.00 95.81 75 ASP A N 1
ATOM 578 C CA . ASP A 1 75 ? 11.608 -8.087 -12.670 1.00 95.81 75 ASP A CA 1
ATOM 579 C C . ASP A 1 75 ? 10.546 -7.115 -12.132 1.00 95.81 75 ASP A C 1
ATOM 581 O O . ASP A 1 75 ? 10.232 -7.149 -10.940 1.00 95.81 75 ASP A O 1
ATOM 585 N N . ILE A 1 76 ? 9.936 -6.309 -13.006 1.00 96.44 76 ILE A N 1
ATOM 586 C CA . ILE A 1 76 ? 8.825 -5.418 -12.645 1.00 96.44 76 ILE A CA 1
ATOM 587 C C . ILE A 1 76 ? 7.629 -6.217 -12.126 1.00 96.44 76 ILE A C 1
ATOM 589 O O . ILE A 1 76 ? 7.134 -5.914 -11.043 1.00 96.44 76 ILE A O 1
ATOM 593 N N . VAL A 1 77 ? 7.204 -7.271 -12.830 1.00 95.50 77 VAL A N 1
ATOM 594 C CA . VAL A 1 77 ? 6.097 -8.137 -12.385 1.00 95.50 77 VAL A CA 1
ATOM 595 C C . VAL A 1 77 ? 6.380 -8.715 -10.999 1.00 95.50 77 VAL A C 1
ATOM 597 O O . VAL A 1 77 ? 5.551 -8.573 -10.107 1.00 95.50 77 VAL A O 1
ATOM 600 N N . ASN A 1 78 ? 7.583 -9.252 -10.768 1.00 97.62 78 ASN A N 1
ATOM 601 C CA . ASN A 1 78 ? 7.961 -9.765 -9.448 1.00 97.62 78 ASN A CA 1
ATOM 602 C C . ASN A 1 78 ? 7.856 -8.693 -8.347 1.00 97.62 78 ASN A C 1
ATOM 604 O O . ASN A 1 78 ? 7.443 -8.991 -7.227 1.00 97.62 78 ASN A O 1
ATOM 608 N N . LYS A 1 79 ? 8.241 -7.443 -8.634 1.00 97.25 79 LYS A N 1
ATOM 609 C CA . LYS A 1 79 ? 8.134 -6.337 -7.670 1.00 97.25 79 LYS A CA 1
ATOM 610 C C . LYS A 1 79 ? 6.682 -5.975 -7.370 1.00 97.25 79 LYS A C 1
ATOM 612 O O . LYS A 1 79 ? 6.345 -5.746 -6.208 1.00 97.25 79 LYS A O 1
ATOM 617 N N . ILE A 1 80 ? 5.830 -5.963 -8.391 1.00 96.50 80 ILE A N 1
ATOM 618 C CA . ILE A 1 80 ? 4.393 -5.726 -8.231 1.00 96.50 80 ILE A CA 1
ATOM 619 C C . ILE A 1 80 ? 3.741 -6.845 -7.411 1.00 96.50 80 ILE A C 1
ATOM 621 O O . ILE A 1 80 ? 2.954 -6.542 -6.516 1.00 96.50 80 ILE A O 1
ATOM 625 N N . ASP A 1 81 ? 4.118 -8.105 -7.625 1.00 97.31 81 ASP A N 1
ATOM 626 C CA . ASP A 1 81 ? 3.611 -9.233 -6.836 1.00 97.31 81 ASP A CA 1
ATOM 627 C C . ASP A 1 81 ? 3.988 -9.101 -5.350 1.00 97.31 81 ASP A C 1
ATOM 629 O O . ASP A 1 81 ? 3.147 -9.283 -4.467 1.00 97.31 81 ASP A O 1
ATOM 633 N N . ILE A 1 82 ? 5.238 -8.723 -5.050 1.00 97.25 82 ILE A N 1
ATOM 634 C CA . ILE A 1 82 ? 5.684 -8.458 -3.671 1.00 97.25 82 ILE A CA 1
ATOM 635 C C . ILE A 1 82 ? 4.866 -7.317 -3.055 1.00 97.25 82 ILE A C 1
ATOM 637 O O . ILE A 1 82 ? 4.375 -7.438 -1.932 1.00 97.25 82 ILE A O 1
ATOM 641 N N . PHE A 1 83 ? 4.694 -6.215 -3.786 1.00 97.50 83 PHE A N 1
ATOM 642 C CA . PHE A 1 83 ? 3.880 -5.080 -3.354 1.00 97.50 83 PHE A CA 1
ATOM 643 C C . PHE A 1 83 ? 2.432 -5.492 -3.037 1.00 97.50 83 PHE A C 1
ATOM 645 O O . PHE A 1 83 ? 1.896 -5.108 -1.994 1.00 97.50 83 PHE A O 1
ATOM 652 N N . GLN A 1 84 ? 1.810 -6.312 -3.889 1.00 96.50 84 GLN A N 1
ATOM 653 C CA . GLN A 1 84 ? 0.453 -6.820 -3.678 1.00 96.50 84 GLN A CA 1
ATOM 654 C C . GLN A 1 84 ? 0.353 -7.659 -2.402 1.00 96.50 84 GLN A C 1
ATOM 656 O O . GLN A 1 84 ? -0.513 -7.389 -1.571 1.00 96.50 84 GLN A O 1
ATOM 661 N N . GLN A 1 85 ? 1.277 -8.598 -2.182 1.00 97.56 85 GLN A N 1
ATOM 662 C CA . GLN A 1 85 ? 1.297 -9.432 -0.972 1.00 97.56 85 GLN A CA 1
ATOM 663 C C . GLN A 1 85 ? 1.418 -8.601 0.317 1.00 97.56 85 GLN A C 1
ATOM 665 O O . GLN A 1 85 ? 0.755 -8.886 1.324 1.00 97.56 85 GLN A O 1
ATOM 670 N N . MET A 1 86 ? 2.243 -7.549 0.297 1.00 96.62 86 MET A N 1
ATOM 671 C CA . MET A 1 86 ? 2.395 -6.639 1.438 1.00 96.62 86 MET A CA 1
ATOM 672 C C . MET A 1 86 ? 1.108 -5.853 1.702 1.00 96.62 86 MET A C 1
ATOM 674 O O . MET A 1 86 ? 0.666 -5.757 2.849 1.00 96.62 86 MET A O 1
ATOM 678 N N . ASN A 1 87 ? 0.456 -5.359 0.649 1.00 93.62 87 ASN A N 1
ATOM 679 C CA . ASN A 1 87 ? -0.817 -4.652 0.764 1.00 93.62 87 ASN A CA 1
ATOM 680 C C . ASN A 1 87 ? -1.964 -5.545 1.243 1.00 93.62 87 ASN A C 1
ATOM 682 O O . ASN A 1 87 ? -2.763 -5.122 2.078 1.00 93.62 87 ASN A O 1
ATOM 686 N N . GLU A 1 88 ? -2.049 -6.784 0.768 1.00 95.94 88 GLU A N 1
ATOM 687 C CA . GLU A 1 88 ? -3.031 -7.755 1.260 1.00 95.94 88 GLU A CA 1
ATOM 688 C C . GLU A 1 88 ? -2.849 -8.006 2.760 1.00 95.94 88 GLU A C 1
ATOM 690 O O . GLU A 1 88 ? -3.816 -7.995 3.529 1.00 95.94 88 GLU A O 1
ATOM 695 N N . SER A 1 89 ? -1.597 -8.144 3.198 1.00 96.88 89 SER A N 1
ATOM 696 C CA . SER A 1 89 ? -1.249 -8.295 4.613 1.00 96.88 89 SER A CA 1
ATOM 697 C C . SER A 1 89 ? -1.628 -7.053 5.429 1.00 96.88 89 SER A C 1
ATOM 699 O O . SER A 1 89 ? -2.214 -7.172 6.509 1.00 96.88 89 SER A O 1
ATOM 701 N N . PHE A 1 90 ? -1.364 -5.857 4.900 1.00 95.81 90 PHE A N 1
ATOM 702 C CA . PHE A 1 90 ? -1.754 -4.582 5.504 1.00 95.81 90 PHE A CA 1
ATOM 703 C C . PHE A 1 90 ? -3.278 -4.485 5.694 1.00 95.81 90 PHE A C 1
ATOM 705 O O . PHE A 1 90 ? -3.761 -4.236 6.804 1.00 95.81 90 PHE A O 1
ATOM 712 N N . VAL A 1 91 ? -4.057 -4.764 4.645 1.00 94.06 91 VAL A N 1
ATOM 713 C CA . VAL A 1 91 ? -5.530 -4.738 4.680 1.00 94.06 91 VAL A CA 1
ATOM 714 C C . VAL A 1 91 ? -6.093 -5.787 5.644 1.00 94.06 91 VAL A C 1
ATOM 716 O O . VAL A 1 91 ? -7.056 -5.517 6.377 1.00 94.06 91 VAL A O 1
ATOM 719 N N . SER A 1 92 ? -5.483 -6.973 5.689 1.00 95.19 92 SER A N 1
ATOM 720 C CA . SER A 1 92 ? -5.836 -8.030 6.638 1.00 95.19 92 SER A CA 1
ATOM 721 C C . SER A 1 92 ? -5.654 -7.566 8.090 1.00 95.19 92 SER A C 1
ATOM 723 O O . SER A 1 92 ? -6.589 -7.666 8.893 1.00 95.19 92 SER A O 1
ATOM 725 N N . ASN A 1 93 ? -4.515 -6.942 8.416 1.00 92.88 93 ASN A N 1
ATOM 726 C CA . ASN A 1 93 ? -4.247 -6.409 9.756 1.00 92.88 93 ASN A CA 1
ATOM 727 C C . ASN A 1 93 ? -5.267 -5.343 10.179 1.00 92.88 93 ASN A C 1
ATOM 729 O O . ASN A 1 93 ? -5.797 -5.396 11.295 1.00 92.88 93 ASN A O 1
ATOM 733 N N . LEU A 1 94 ? -5.599 -4.404 9.287 1.00 90.25 94 LEU A N 1
ATOM 734 C CA . LEU A 1 94 ? -6.622 -3.390 9.564 1.00 90.25 94 LEU A CA 1
ATOM 735 C C . LEU A 1 94 ? -7.999 -4.018 9.818 1.00 90.25 94 LEU A C 1
ATOM 737 O O . LEU A 1 94 ? -8.734 -3.590 10.715 1.00 90.25 94 LEU A O 1
ATOM 741 N N . SER A 1 95 ? -8.344 -5.064 9.067 1.00 90.06 95 SER A N 1
ATOM 742 C CA . SER A 1 95 ? -9.613 -5.781 9.215 1.00 90.06 95 SER A CA 1
ATOM 743 C C . SER A 1 95 ? -9.711 -6.508 10.559 1.00 90.06 95 SER A C 1
ATOM 745 O O . SER A 1 95 ? -10.735 -6.399 11.243 1.00 90.06 95 SER A O 1
ATOM 747 N N . ILE A 1 96 ? -8.637 -7.183 10.983 1.00 89.94 96 ILE A N 1
ATOM 748 C CA . ILE A 1 96 ? -8.544 -7.839 12.296 1.00 89.94 96 ILE A CA 1
ATOM 749 C C . ILE A 1 96 ? -8.718 -6.808 13.415 1.00 89.94 96 ILE A C 1
ATOM 751 O O . ILE A 1 96 ? -9.548 -6.996 14.307 1.00 89.94 96 ILE A O 1
ATOM 755 N N . ARG A 1 97 ? -8.013 -5.674 13.337 1.00 87.44 97 ARG A N 1
ATOM 756 C CA . ARG A 1 97 ? -8.115 -4.589 14.325 1.00 87.44 97 ARG A CA 1
ATOM 757 C C . ARG A 1 97 ? -9.516 -4.013 14.429 1.00 87.44 97 ARG A C 1
ATOM 759 O O . ARG A 1 97 ? -10.050 -3.877 15.527 1.00 87.44 97 ARG A O 1
ATOM 766 N N . LYS A 1 98 ? -10.158 -3.737 13.294 1.00 87.31 98 LYS A N 1
ATOM 767 C CA . LYS A 1 98 ? -11.561 -3.303 13.256 1.00 87.31 98 LYS A CA 1
ATOM 768 C C . LYS A 1 98 ? -12.486 -4.319 13.935 1.00 87.31 98 LYS A C 1
ATOM 770 O O . LYS A 1 98 ? -13.443 -3.925 14.605 1.00 87.31 98 LYS A O 1
ATOM 775 N N . GLY A 1 99 ? -12.206 -5.614 13.773 1.00 88.44 99 GLY A N 1
ATOM 776 C CA . GLY A 1 99 ? -12.888 -6.702 14.472 1.00 88.44 99 GLY A CA 1
ATOM 777 C C . GLY A 1 99 ? -12.700 -6.650 15.991 1.00 88.44 99 GLY A C 1
ATOM 778 O O . GLY A 1 99 ? -13.694 -6.681 16.719 1.00 88.44 99 GLY A O 1
ATOM 779 N N . LEU A 1 100 ? -11.458 -6.503 16.461 1.00 88.50 100 LEU A N 1
ATOM 780 C CA . LEU A 1 100 ? -11.114 -6.408 17.887 1.00 88.50 100 LEU A CA 1
ATOM 781 C C . LEU A 1 100 ? -11.762 -5.191 18.558 1.00 88.50 100 LEU A C 1
ATOM 783 O O . LEU A 1 100 ? -12.465 -5.347 19.553 1.00 88.50 100 LEU A O 1
ATOM 787 N N . ILE A 1 101 ? -11.653 -4.005 17.953 1.00 88.62 101 ILE A N 1
ATOM 788 C CA . ILE A 1 101 ? -12.285 -2.778 18.467 1.00 88.62 101 ILE A CA 1
ATOM 789 C C . ILE A 1 101 ? -13.804 -2.962 18.579 1.00 88.62 101 ILE A C 1
ATOM 791 O O . ILE A 1 101 ? -14.426 -2.594 19.577 1.00 88.62 101 ILE A O 1
ATOM 795 N N . ARG A 1 102 ? -14.439 -3.567 17.566 1.00 91.56 102 ARG A N 1
ATOM 796 C CA . ARG A 1 102 ? -15.883 -3.847 17.597 1.00 91.56 102 ARG A CA 1
ATOM 797 C C . ARG A 1 102 ? -16.246 -4.806 18.731 1.00 91.56 102 ARG A C 1
ATOM 799 O O . ARG A 1 102 ? -17.280 -4.610 19.374 1.00 91.56 102 ARG A O 1
ATOM 806 N N . PHE A 1 103 ? -15.437 -5.839 18.950 1.00 92.62 103 PHE A N 1
ATOM 807 C CA . PHE A 1 103 ? -15.619 -6.783 20.047 1.00 92.62 103 PHE A CA 1
ATOM 808 C C . PHE A 1 103 ? -15.539 -6.073 21.406 1.00 92.62 103 PHE A C 1
ATOM 810 O O . PHE A 1 103 ? -16.485 -6.170 22.188 1.00 92.62 103 PHE A O 1
ATOM 817 N N . GLU A 1 104 ? -14.494 -5.280 21.642 1.00 92.19 104 GLU A N 1
ATOM 818 C CA . GLU A 1 104 ? -14.292 -4.529 22.889 1.00 92.19 104 GLU A CA 1
ATOM 819 C C . GLU A 1 104 ? -15.430 -3.541 23.165 1.00 92.19 104 GLU A C 1
ATOM 821 O O . GLU A 1 104 ? -15.988 -3.510 24.262 1.00 92.19 104 GLU A O 1
ATOM 826 N N . VAL A 1 105 ? -15.865 -2.779 22.156 1.00 93.69 105 VAL A N 1
ATOM 827 C CA . VAL A 1 105 ? -17.006 -1.857 22.288 1.00 93.69 105 VAL A CA 1
ATOM 828 C C . VAL A 1 105 ? -18.286 -2.605 22.669 1.00 93.69 105 VAL A C 1
ATOM 830 O O . VAL A 1 105 ? -19.079 -2.121 23.486 1.00 93.69 105 VAL A O 1
ATOM 833 N N . ASN A 1 106 ? -18.520 -3.780 22.085 1.00 91.75 106 ASN A N 1
ATOM 834 C CA . ASN A 1 106 ? -19.685 -4.597 22.412 1.00 91.75 106 ASN A CA 1
ATOM 835 C C . ASN A 1 106 ? -19.611 -5.161 23.835 1.00 91.75 106 ASN A C 1
ATOM 837 O O . ASN A 1 106 ? -20.632 -5.158 24.534 1.00 91.75 106 ASN A O 1
ATOM 841 N N . ASP A 1 107 ? -18.432 -5.584 24.285 1.00 94.12 107 ASP A N 1
ATOM 842 C CA . ASP A 1 107 ? -18.232 -6.055 25.653 1.00 94.12 107 ASP A CA 1
ATOM 843 C C . ASP A 1 107 ? -18.432 -4.926 26.676 1.00 94.12 107 ASP A C 1
ATOM 845 O O . ASP A 1 107 ? -19.233 -5.060 27.604 1.00 94.12 107 ASP A O 1
ATOM 849 N N . LEU A 1 108 ? -17.860 -3.743 26.433 1.00 93.88 108 LEU A N 1
ATOM 850 C CA . LEU A 1 108 ? -18.079 -2.554 27.265 1.00 93.88 108 LEU A CA 1
ATOM 851 C C . LEU A 1 108 ? -19.565 -2.180 27.357 1.00 93.88 108 LEU A C 1
ATOM 853 O O . LEU A 1 108 ? -20.076 -1.855 28.436 1.00 93.88 108 LEU A O 1
ATOM 857 N N . ARG A 1 109 ? -20.309 -2.274 26.246 1.00 93.00 109 ARG A N 1
ATOM 858 C CA . ARG A 1 109 ? -21.769 -2.071 26.237 1.00 93.00 109 ARG A CA 1
ATOM 859 C C . ARG A 1 109 ? -22.493 -3.103 27.101 1.00 93.00 109 ARG A C 1
ATOM 861 O O . ARG A 1 109 ? -23.438 -2.738 27.809 1.00 93.00 109 ARG A O 1
ATOM 868 N N . ARG A 1 110 ? -22.079 -4.372 27.062 1.00 92.31 110 ARG A N 1
ATOM 869 C CA . ARG A 1 110 ? -22.647 -5.449 27.889 1.00 92.31 110 ARG A CA 1
ATOM 870 C C . ARG A 1 110 ? -22.355 -5.216 29.369 1.00 92.31 110 ARG A C 1
ATOM 872 O O . ARG A 1 110 ? -23.282 -5.223 30.180 1.00 92.31 110 ARG A O 1
ATOM 879 N N . THR A 1 111 ? -21.109 -4.912 29.706 1.00 93.06 111 THR A N 1
ATOM 880 C C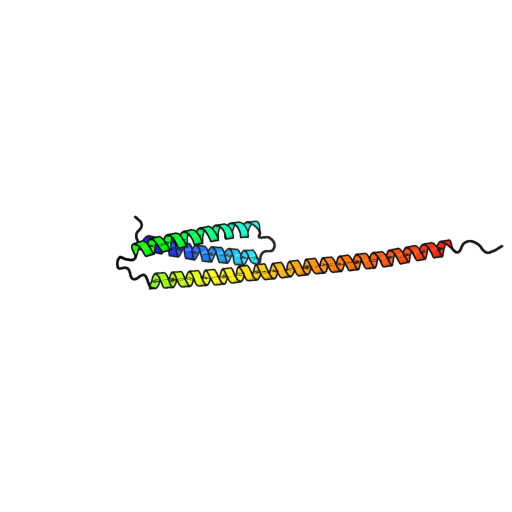A . THR A 1 111 ? -20.664 -4.603 31.068 1.00 93.06 111 THR A CA 1
ATOM 881 C C . THR A 1 111 ? -21.420 -3.406 31.643 1.00 93.06 111 THR A C 1
ATOM 883 O O . THR A 1 111 ? -21.961 -3.488 32.748 1.00 93.06 111 THR A O 1
ATOM 886 N N . ARG A 1 112 ? -21.609 -2.333 30.864 1.00 92.25 112 ARG A N 1
ATOM 887 C CA . ARG A 1 112 ? -22.427 -1.177 31.272 1.00 92.25 112 ARG A CA 1
ATOM 888 C C . ARG A 1 112 ? -23.883 -1.556 31.571 1.00 92.25 112 ARG A C 1
ATOM 890 O O . ARG A 1 112 ? -24.450 -1.081 32.558 1.00 92.25 112 ARG A O 1
ATOM 897 N N . LYS A 1 113 ? -24.508 -2.412 30.752 1.00 92.31 113 LYS A N 1
ATOM 898 C CA . LYS A 1 113 ? -25.878 -2.914 31.000 1.00 92.31 113 LYS A CA 1
ATOM 899 C C . LYS A 1 113 ? -25.957 -3.736 32.292 1.00 92.31 113 LYS A C 1
ATOM 901 O O . LYS A 1 113 ? -26.900 -3.556 33.068 1.00 92.31 113 LYS A O 1
ATOM 906 N N . ASN A 1 114 ? -24.963 -4.584 32.546 1.00 90.88 114 ASN A N 1
ATOM 907 C CA . ASN A 1 114 ? -24.884 -5.393 33.762 1.00 90.88 114 ASN A CA 1
ATOM 908 C C . ASN A 1 114 ? -24.732 -4.513 35.009 1.00 90.88 114 ASN A C 1
ATOM 910 O O . ASN A 1 114 ? -25.514 -4.651 35.948 1.00 90.88 114 ASN A O 1
ATOM 914 N N . LEU A 1 115 ? -23.816 -3.541 34.986 1.00 90.75 115 LEU A N 1
ATOM 915 C CA . LEU A 1 115 ? -23.617 -2.587 36.083 1.00 90.75 115 LEU A CA 1
ATOM 916 C C . LEU A 1 115 ? -24.893 -1.800 36.407 1.00 90.75 115 LEU A C 1
ATOM 918 O O . LEU A 1 115 ? -25.284 -1.694 37.569 1.00 90.75 115 LEU A O 1
ATOM 922 N N . ASN A 1 116 ? -25.603 -1.313 35.387 1.00 88.56 116 ASN A N 1
ATOM 923 C CA . ASN A 1 116 ? -26.885 -0.628 35.578 1.00 88.56 116 ASN A CA 1
ATOM 924 C C . ASN A 1 116 ? -27.953 -1.539 36.203 1.00 88.56 116 ASN A C 1
ATOM 926 O O . ASN A 1 116 ? -28.772 -1.080 37.002 1.00 88.56 116 ASN A O 1
ATOM 930 N N . SER A 1 117 ? -27.947 -2.826 35.860 1.00 86.75 117 SER A N 1
ATOM 931 C CA . SER A 1 117 ? -28.870 -3.814 36.424 1.00 86.75 117 SER A CA 1
ATOM 932 C C . SER A 1 117 ? -28.555 -4.093 37.896 1.00 86.75 117 SER A C 1
ATOM 934 O O . SER A 1 117 ? -29.458 -4.048 38.732 1.00 86.75 117 SER A O 1
ATOM 936 N N . VAL A 1 118 ? -27.275 -4.270 38.240 1.00 84.44 118 VAL A N 1
ATOM 937 C CA . VAL A 1 118 ? -26.811 -4.418 39.631 1.00 84.44 118 VAL A CA 1
ATOM 938 C C . VAL A 1 118 ? -27.170 -3.183 40.459 1.00 84.44 118 VAL A C 1
ATOM 940 O O . VAL A 1 118 ? -27.741 -3.321 41.542 1.00 84.44 118 VAL A O 1
ATOM 943 N N . LYS A 1 119 ? -26.939 -1.974 39.928 1.00 86.25 119 LYS A N 1
ATOM 944 C CA . LYS A 1 119 ? -27.325 -0.714 40.582 1.00 86.25 119 LYS A CA 1
ATOM 945 C C . LYS A 1 119 ? -28.822 -0.678 40.903 1.00 86.25 119 LYS A C 1
ATOM 947 O O . LYS A 1 119 ? -29.185 -0.358 42.030 1.00 86.25 119 LYS A O 1
ATOM 952 N N . LYS A 1 120 ? -29.697 -1.055 39.959 1.00 81.31 120 LYS A N 1
ATOM 953 C CA . LYS A 1 120 ? -31.156 -1.117 40.190 1.00 81.31 120 LYS A CA 1
ATOM 954 C C . LYS A 1 120 ? -31.528 -2.080 41.320 1.00 81.31 120 LYS A C 1
ATOM 956 O O . LYS A 1 120 ? -32.380 -1.749 42.141 1.00 81.31 120 LYS A O 1
ATOM 961 N N . VAL A 1 121 ? -30.905 -3.259 41.373 1.00 79.88 121 VAL A N 1
ATOM 962 C CA . VAL A 1 121 ? -31.144 -4.241 42.446 1.00 79.88 121 VAL A CA 1
ATOM 963 C C . VAL A 1 121 ? -30.694 -3.689 43.796 1.00 79.88 121 VAL A C 1
ATOM 965 O O . VAL A 1 121 ? -31.417 -3.827 44.783 1.00 79.88 121 VAL A O 1
ATOM 968 N N . TYR A 1 122 ? -29.527 -3.045 43.841 1.00 73.75 122 TYR A N 1
ATOM 969 C CA . TYR A 1 122 ? -28.997 -2.460 45.067 1.00 73.75 122 TYR A CA 1
ATOM 970 C C . TYR A 1 122 ? -29.903 -1.340 45.597 1.00 73.75 122 TYR A C 1
ATOM 972 O O . TYR A 1 122 ? -30.305 -1.395 46.757 1.00 73.75 122 TYR A O 1
ATOM 980 N N . VAL A 1 123 ? -30.323 -0.408 44.730 1.00 75.81 123 VAL A N 1
ATOM 981 C CA . VAL A 1 123 ? -31.246 0.690 45.079 1.00 75.81 123 VAL A CA 1
ATOM 982 C C . VAL A 1 123 ? -32.581 0.155 45.614 1.00 75.81 123 VAL A C 1
ATOM 984 O O . VAL A 1 123 ? -33.017 0.553 46.694 1.00 75.81 123 VAL A O 1
ATOM 987 N N . LYS A 1 124 ? -33.191 -0.834 44.944 1.00 71.00 124 LYS A N 1
ATOM 988 C CA . LYS A 1 124 ? -34.435 -1.465 45.429 1.00 71.00 124 LYS A CA 1
ATOM 989 C C . LYS A 1 124 ? -34.265 -2.151 46.789 1.00 71.00 124 LYS A C 1
ATOM 991 O O . LYS A 1 124 ? -35.168 -2.114 47.625 1.00 71.00 124 LYS A O 1
ATOM 996 N N . LYS A 1 125 ? -33.116 -2.793 47.041 1.00 67.44 125 LYS A N 1
ATOM 997 C CA . LYS A 1 125 ? -32.819 -3.409 48.347 1.00 67.44 125 LYS A CA 1
ATOM 998 C C . LYS A 1 125 ? -32.671 -2.359 49.449 1.00 67.44 125 LYS A C 1
ATOM 1000 O O . LYS A 1 125 ? -33.139 -2.602 50.561 1.00 67.44 125 LYS A O 1
ATOM 1005 N N . THR A 1 126 ? -32.049 -1.216 49.166 1.00 68.06 126 THR A N 1
ATOM 1006 C CA . THR A 1 126 ? -31.910 -0.123 50.140 1.00 68.06 126 THR A CA 1
ATOM 1007 C C . THR A 1 126 ? -33.243 0.566 50.438 1.00 68.06 126 THR A C 1
ATOM 1009 O O . THR A 1 126 ? -33.540 0.807 51.606 1.00 68.06 126 THR A O 1
ATOM 1012 N N . GLU A 1 127 ? -34.100 0.772 49.434 1.00 69.00 127 GLU A N 1
ATOM 1013 C CA . GLU A 1 127 ? -35.455 1.324 49.615 1.00 69.00 127 GLU A CA 1
ATOM 1014 C C . GLU A 1 127 ? -36.350 0.407 50.465 1.00 69.00 127 GLU A C 1
ATOM 1016 O O . GLU A 1 127 ? -37.059 0.859 51.364 1.00 69.00 127 GLU A O 1
ATOM 1021 N N . ASN A 1 128 ? -36.282 -0.910 50.247 1.00 61.75 128 ASN A N 1
ATOM 1022 C CA . ASN A 1 128 ? -37.039 -1.871 51.053 1.00 61.75 128 ASN A CA 1
ATOM 1023 C C . ASN A 1 128 ? -36.529 -1.986 52.49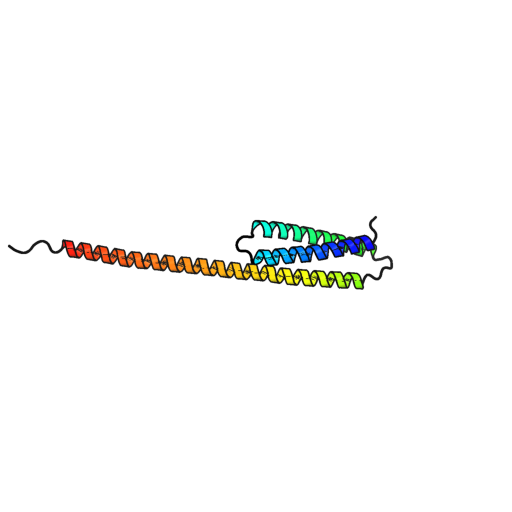9 1.00 61.75 128 ASN A C 1
ATOM 1025 O O . ASN A 1 128 ? -37.307 -2.317 53.396 1.00 61.75 128 ASN A O 1
ATOM 1029 N N . LYS A 1 129 ? -35.241 -1.712 52.752 1.00 60.16 129 LYS A N 1
ATOM 1030 C CA . LYS A 1 129 ? -34.694 -1.661 54.115 1.00 60.16 129 LYS A CA 1
ATOM 1031 C C . LYS A 1 129 ? -35.130 -0.398 54.866 1.00 60.16 129 LYS A C 1
ATOM 1033 O O . LYS A 1 129 ? -35.514 -0.533 56.025 1.00 60.16 129 LYS A O 1
ATOM 1038 N N . SER A 1 130 ? -35.152 0.779 54.231 1.00 59.12 130 SER A N 1
ATOM 1039 C CA . SER A 1 130 ? -35.612 2.015 54.896 1.00 59.12 130 SER A CA 1
ATOM 1040 C C . SER A 1 130 ? -37.113 1.984 55.219 1.00 59.12 130 SER A C 1
ATOM 1042 O O . SER A 1 130 ? -37.530 2.421 56.289 1.00 59.12 130 SER A O 1
ATOM 1044 N N . ARG A 1 131 ? -37.936 1.364 54.360 1.00 58.50 131 ARG A N 1
ATOM 1045 C CA . ARG A 1 131 ? -39.365 1.144 54.650 1.00 58.50 131 ARG A CA 1
ATOM 1046 C C . ARG A 1 131 ? -39.601 0.198 55.831 1.00 58.50 131 ARG A C 1
ATOM 1048 O O . ARG A 1 131 ? -40.536 0.414 56.594 1.00 58.50 131 ARG A O 1
ATOM 1055 N N . LYS A 1 132 ? -38.754 -0.823 56.021 1.00 58.53 132 LYS A N 1
ATOM 1056 C CA . LYS A 1 132 ? -38.848 -1.736 57.176 1.00 58.53 132 LYS A CA 1
ATOM 1057 C C . LYS A 1 132 ? -38.348 -1.123 58.490 1.00 58.53 132 LYS A C 1
ATOM 1059 O O . LYS A 1 132 ? -38.840 -1.536 59.536 1.00 58.53 132 LYS A O 1
ATOM 1064 N N . SER A 1 133 ? -37.411 -0.167 58.472 1.00 55.41 133 SER A N 1
ATOM 1065 C CA . SER A 1 133 ? -36.961 0.506 59.705 1.00 55.41 133 SER A CA 1
ATOM 1066 C C . SER A 1 133 ? -37.961 1.546 60.212 1.00 55.41 133 SER A C 1
ATOM 1068 O O . SER A 1 133 ? -38.094 1.703 61.420 1.00 55.41 133 SER A O 1
ATOM 1070 N N . ASN A 1 134 ? -38.719 2.193 59.321 1.00 52.50 134 ASN A N 1
ATOM 1071 C CA . ASN A 1 134 ? -39.744 3.173 59.708 1.00 52.50 134 ASN A CA 1
ATOM 1072 C C . ASN A 1 134 ? -41.080 2.547 60.155 1.00 52.50 134 ASN A C 1
ATOM 1074 O O . ASN A 1 134 ? -41.947 3.260 60.643 1.00 52.50 134 ASN A O 1
ATOM 1078 N N . GLY A 1 135 ? -41.253 1.227 60.016 1.00 50.00 135 GLY A N 1
ATOM 1079 C CA . GLY A 1 135 ? -42.463 0.505 60.435 1.00 50.00 135 GLY A CA 1
ATOM 1080 C C . GLY A 1 135 ? -42.423 -0.094 61.848 1.00 50.00 135 GLY A C 1
ATOM 1081 O O . GLY A 1 135 ? -43.301 -0.882 62.177 1.00 50.00 135 GLY A O 1
ATOM 1082 N N . LYS A 1 136 ? -41.400 0.203 62.666 1.00 49.75 136 LYS A N 1
ATOM 1083 C CA . LYS A 1 136 ? -41.212 -0.371 64.019 1.00 49.75 136 LYS A CA 1
ATOM 1084 C C . LYS A 1 136 ? -41.293 0.649 65.166 1.00 49.75 136 LYS A C 1
ATOM 1086 O O . LYS A 1 136 ? -40.746 0.406 66.237 1.00 49.75 136 LYS A O 1
ATOM 1091 N N . ILE A 1 137 ? -41.978 1.772 64.969 1.00 52.94 137 ILE A N 1
ATOM 1092 C CA . ILE A 1 137 ? -42.301 2.704 66.058 1.00 52.94 137 ILE A CA 1
ATOM 1093 C C . ILE A 1 137 ? -43.804 2.583 66.331 1.00 52.94 137 ILE A C 1
ATOM 1095 O O . ILE A 1 137 ? -44.595 2.659 65.397 1.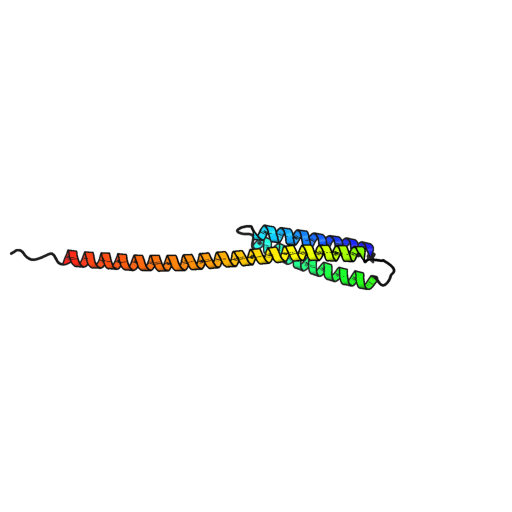00 52.94 137 ILE A O 1
ATOM 1099 N N . ASN A 1 138 ? -44.158 2.396 67.603 1.00 50.06 138 ASN A N 1
ATOM 1100 C CA . ASN A 1 138 ? -45.488 2.162 68.185 1.00 50.06 138 ASN A CA 1
ATOM 1101 C C . ASN A 1 138 ? -45.993 0.716 68.191 1.00 50.06 138 ASN A C 1
ATOM 1103 O O . ASN A 1 138 ? -46.772 0.312 67.340 1.00 50.06 138 ASN A O 1
ATOM 1107 N N . THR A 1 139 ? -45.640 -0.003 69.254 1.00 51.34 139 THR A N 1
ATOM 1108 C CA . THR A 1 139 ? -46.614 -0.382 70.293 1.00 51.34 139 THR A CA 1
ATOM 1109 C C . THR A 1 139 ? -45.835 -0.775 71.538 1.00 51.34 139 THR A C 1
ATOM 1111 O O . THR A 1 139 ? -45.078 -1.737 71.471 1.00 51.34 139 THR A O 1
ATOM 1114 N N . LEU A 1 140 ? -46.010 -0.031 72.627 1.00 43.88 140 LEU A N 1
ATOM 1115 C CA . LEU A 1 140 ? -45.977 -0.504 74.014 1.00 43.88 140 LEU A CA 1
ATOM 1116 C C . LEU A 1 140 ? -46.534 0.655 74.853 1.00 43.88 140 LEU A C 1
ATOM 1118 O O . LEU A 1 140 ? -45.833 1.624 75.145 1.00 43.88 140 LEU A O 1
ATOM 1122 N N . SER A 1 141 ? -47.847 0.582 75.075 1.00 42.75 141 SER A N 1
ATOM 1123 C CA . SER A 1 141 ? -48.566 1.274 76.147 1.00 42.75 141 SER A CA 1
ATOM 1124 C C . SER A 1 141 ? -48.467 0.453 77.423 1.00 42.75 141 SER A C 1
ATOM 1126 O O . SER A 1 141 ? -48.356 -0.789 77.291 1.00 42.75 141 SER A O 1
#

Radius of gyration: 32.32 Å; chains: 1; bounding box: 66×23×108 Å